Protein AF-D7GNV3-F1 (afdb_monomer)

Structure (mmCIF, N/CA/C/O backbone):
data_AF-D7GNV3-F1
#
_entry.id   AF-D7GNV3-F1
#
loop_
_atom_site.group_PDB
_atom_site.id
_atom_site.type_symbol
_atom_site.label_atom_id
_atom_site.label_alt_id
_atom_site.label_comp_id
_atom_site.label_asym_id
_atom_site.label_entity_id
_atom_site.label_seq_id
_atom_site.pdbx_PDB_ins_code
_atom_site.Cartn_x
_atom_site.Cartn_y
_atom_site.Cartn_z
_atom_site.occupancy
_atom_site.B_iso_or_equiv
_atom_site.auth_seq_id
_atom_site.auth_comp_id
_atom_site.auth_asym_id
_atom_site.auth_atom_id
_atom_site.pdbx_PDB_model_num
ATOM 1 N N . MET A 1 1 ? -10.765 9.469 9.920 1.00 86.25 1 MET A N 1
ATOM 2 C CA . MET A 1 1 ? -10.300 8.436 8.970 1.00 86.25 1 MET A CA 1
ATOM 3 C C . MET A 1 1 ? -10.179 7.094 9.668 1.00 86.25 1 MET A C 1
ATOM 5 O O . MET A 1 1 ? -9.822 7.059 10.840 1.00 86.25 1 MET A O 1
ATOM 9 N N . ARG A 1 2 ? -10.505 6.000 8.976 1.00 92.81 2 ARG A N 1
ATOM 10 C CA . ARG A 1 2 ? -10.421 4.626 9.499 1.00 92.81 2 ARG A CA 1
ATOM 11 C C . ARG A 1 2 ? -9.041 4.034 9.201 1.00 92.81 2 ARG A C 1
ATOM 13 O O . ARG A 1 2 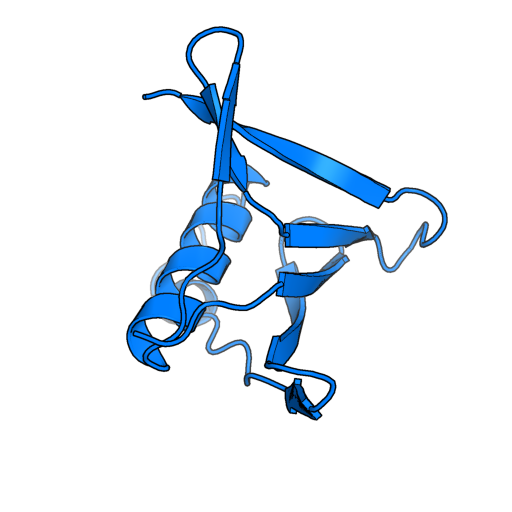? -8.593 4.111 8.060 1.00 92.81 2 ARG A O 1
ATOM 20 N N . LYS A 1 3 ? -8.391 3.439 10.209 1.00 94.19 3 LYS A N 1
ATOM 21 C CA . LYS A 1 3 ? -7.111 2.736 10.029 1.00 94.19 3 LYS A CA 1
ATOM 22 C C . LYS A 1 3 ? -7.346 1.438 9.260 1.00 94.19 3 LYS A C 1
ATOM 24 O O . LYS A 1 3 ? -8.247 0.675 9.628 1.00 94.19 3 LYS A O 1
ATOM 29 N N . VAL A 1 4 ? -6.545 1.199 8.231 1.00 94.00 4 VAL A N 1
ATOM 30 C CA . VAL A 1 4 ? -6.600 0.001 7.383 1.00 94.00 4 VAL A CA 1
ATOM 31 C C . VAL A 1 4 ? -5.195 -0.492 7.053 1.00 94.00 4 VAL A C 1
ATOM 33 O O . VAL A 1 4 ? -4.237 0.280 7.123 1.00 94.00 4 VAL A O 1
ATOM 36 N N . SER A 1 5 ? -5.090 -1.759 6.669 1.00 92.06 5 SER A N 1
ATOM 37 C CA . SER A 1 5 ? -4.001 -2.222 5.807 1.00 92.06 5 SER A CA 1
ATOM 38 C C . SER A 1 5 ? -4.491 -2.228 4.360 1.00 92.06 5 SER A C 1
ATOM 40 O O . SER A 1 5 ? -5.697 -2.334 4.109 1.00 92.06 5 SER A O 1
ATOM 42 N N . ALA A 1 6 ? -3.581 -2.059 3.406 1.00 92.19 6 ALA A N 1
ATOM 43 C CA . ALA A 1 6 ? -3.931 -2.022 1.991 1.00 92.19 6 ALA A CA 1
ATOM 44 C C . ALA A 1 6 ? -3.098 -3.013 1.178 1.00 92.19 6 ALA A C 1
ATOM 46 O O . ALA A 1 6 ? -1.915 -3.219 1.441 1.00 92.19 6 ALA A O 1
ATOM 47 N N . THR A 1 7 ? -3.718 -3.583 0.154 1.00 92.12 7 THR A N 1
ATOM 48 C CA . THR A 1 7 ? -3.060 -4.419 -0.846 1.00 92.12 7 THR A CA 1
ATOM 49 C C . THR A 1 7 ? -3.281 -3.794 -2.212 1.00 92.12 7 THR A C 1
ATOM 51 O O . THR A 1 7 ? -4.412 -3.491 -2.597 1.00 92.12 7 THR A O 1
ATOM 54 N N . VAL A 1 8 ? -2.188 -3.599 -2.935 1.00 90.06 8 VAL A N 1
ATOM 55 C CA . VAL A 1 8 ? -2.146 -3.012 -4.266 1.00 90.06 8 VAL A CA 1
ATOM 56 C C . VAL A 1 8 ? -1.654 -4.070 -5.237 1.00 90.06 8 VAL A C 1
ATOM 58 O O . VAL A 1 8 ? -0.574 -4.625 -5.049 1.00 90.06 8 VAL A O 1
ATOM 61 N N . ILE A 1 9 ? -2.422 -4.315 -6.293 1.00 89.00 9 ILE A N 1
ATOM 62 C CA . ILE A 1 9 ? -1.958 -5.069 -7.457 1.00 89.00 9 ILE A CA 1
ATOM 63 C C . ILE A 1 9 ? -1.593 -4.051 -8.525 1.00 89.00 9 ILE A C 1
ATOM 65 O O . ILE A 1 9 ? -2.424 -3.217 -8.903 1.00 89.00 9 ILE A O 1
ATOM 69 N N . TYR A 1 10 ? -0.356 -4.116 -8.999 1.00 85.81 10 TYR A N 1
ATOM 70 C CA . TYR A 1 10 ? 0.162 -3.184 -9.989 1.00 85.81 10 TYR A CA 1
ATOM 71 C C . TYR A 1 10 ? 0.925 -3.912 -11.095 1.00 85.81 10 TYR A C 1
ATOM 73 O O . TYR A 1 10 ? 1.431 -5.011 -10.895 1.00 85.81 10 TYR A O 1
ATOM 81 N N . LYS A 1 11 ? 1.022 -3.284 -12.264 1.00 83.88 11 LYS A N 1
ATOM 82 C CA . LYS A 1 11 ? 1.925 -3.697 -13.344 1.00 83.88 11 LYS A CA 1
ATOM 83 C C . LYS A 1 11 ? 2.615 -2.457 -13.881 1.00 83.88 11 LYS A C 1
ATOM 85 O O . LYS A 1 11 ? 1.959 -1.427 -14.051 1.00 83.88 11 LYS A O 1
ATOM 90 N N . ASP A 1 12 ? 3.917 -2.560 -14.126 1.00 80.50 12 ASP A N 1
ATOM 91 C CA . ASP A 1 12 ? 4.784 -1.431 -14.451 1.00 80.50 12 ASP A CA 1
ATOM 92 C C . ASP A 1 12 ? 4.675 -0.345 -13.372 1.00 80.50 12 ASP A C 1
ATOM 94 O O . ASP A 1 12 ? 5.209 -0.496 -12.280 1.00 80.50 12 ASP A O 1
ATOM 98 N N . ASN A 1 13 ? 3.917 0.718 -13.633 1.00 76.94 13 ASN A N 1
ATOM 99 C CA . ASN A 1 13 ? 3.614 1.770 -12.664 1.00 76.94 13 ASN A CA 1
ATOM 100 C C . ASN A 1 13 ? 2.119 2.131 -12.673 1.00 76.94 13 ASN A C 1
ATOM 102 O O . ASN A 1 13 ? 1.738 3.275 -12.428 1.00 76.94 13 ASN A O 1
ATOM 106 N N . THR A 1 14 ? 1.268 1.163 -13.011 1.00 77.94 14 THR A N 1
ATOM 107 C CA . THR A 1 14 ? -0.184 1.317 -13.125 1.00 77.94 14 THR A CA 1
ATOM 108 C C . THR A 1 14 ? -0.888 0.492 -12.059 1.00 77.94 14 THR A C 1
ATOM 110 O O . THR A 1 14 ? -0.580 -0.685 -11.871 1.00 77.94 14 THR A O 1
ATOM 113 N N . LEU A 1 15 ? -1.854 1.113 -11.380 1.00 83.38 15 LEU A N 1
ATOM 114 C CA . LEU A 1 15 ? -2.697 0.478 -10.370 1.00 83.38 15 LEU A CA 1
ATOM 115 C C . LEU A 1 15 ? -3.809 -0.321 -11.056 1.00 83.38 15 LEU A C 1
ATOM 117 O O . LEU A 1 15 ? -4.641 0.258 -11.747 1.00 83.38 15 LEU A O 1
ATOM 121 N N . TYR A 1 16 ? -3.839 -1.634 -10.844 1.00 83.12 16 TYR A N 1
ATOM 122 C CA . TYR A 1 16 ? -4.898 -2.510 -11.362 1.00 83.12 16 TYR A CA 1
ATOM 123 C C . TYR A 1 16 ? -5.975 -2.768 -10.315 1.00 83.12 16 TYR A C 1
ATOM 125 O O . TYR A 1 16 ? -7.160 -2.805 -10.631 1.00 83.12 16 TYR A O 1
ATOM 133 N N . ASN A 1 17 ? -5.567 -2.943 -9.059 1.00 88.00 17 ASN A N 1
ATOM 134 C CA . ASN A 1 17 ? -6.487 -3.120 -7.945 1.00 88.00 17 ASN A CA 1
ATOM 135 C C . ASN A 1 17 ? -5.908 -2.484 -6.680 1.00 88.00 17 ASN A C 1
ATOM 137 O O . ASN A 1 17 ? -4.710 -2.590 -6.416 1.00 88.00 17 ASN A O 1
ATOM 141 N N . LEU A 1 18 ? -6.773 -1.867 -5.881 1.00 91.06 18 LEU A N 1
ATOM 142 C CA . LEU A 1 18 ? -6.484 -1.435 -4.523 1.00 91.06 18 LEU A CA 1
ATOM 143 C C . LEU A 1 18 ? -7.590 -1.980 -3.626 1.00 91.06 18 LEU A C 1
ATOM 145 O O . LEU A 1 18 ? -8.750 -1.614 -3.761 1.00 91.06 18 LEU A O 1
ATOM 149 N N . THR A 1 19 ? -7.235 -2.852 -2.693 1.00 93.62 19 THR A N 1
ATOM 150 C CA . THR A 1 19 ? -8.167 -3.384 -1.695 1.00 93.62 19 THR A CA 1
ATOM 151 C C . THR A 1 19 ? -7.697 -2.974 -0.312 1.00 93.62 19 THR A C 1
ATOM 153 O O . THR A 1 19 ? -6.514 -3.088 0.002 1.00 93.62 19 THR A O 1
ATOM 156 N N . VAL A 1 20 ? -8.617 -2.502 0.526 1.00 94.44 20 VAL A N 1
ATOM 157 C CA . VAL A 1 20 ? -8.327 -2.197 1.930 1.00 94.44 20 VAL A CA 1
ATOM 158 C C . VAL A 1 20 ? -8.953 -3.238 2.839 1.00 94.44 20 VAL A C 1
ATOM 160 O O . VAL A 1 20 ? -10.074 -3.685 2.604 1.00 94.44 20 VAL A O 1
ATOM 163 N N . ASN A 1 21 ? -8.241 -3.603 3.900 1.00 94.06 21 ASN A N 1
ATOM 164 C CA . ASN A 1 21 ? -8.769 -4.420 4.980 1.00 94.06 21 ASN A CA 1
ATOM 165 C C . ASN A 1 21 ? -9.067 -3.527 6.188 1.00 94.06 21 ASN A C 1
ATOM 167 O O . ASN A 1 21 ? -8.167 -2.924 6.782 1.00 94.06 21 ASN A O 1
ATOM 171 N N . HIS A 1 22 ? -10.341 -3.464 6.571 1.00 93.00 22 HIS A N 1
ATOM 172 C CA . HIS A 1 22 ? -10.773 -2.834 7.808 1.00 93.00 22 HIS A CA 1
ATOM 173 C C . HIS A 1 22 ? -11.412 -3.872 8.730 1.00 93.00 22 HIS A C 1
ATOM 175 O O . HIS A 1 22 ? -12.555 -4.273 8.523 1.00 93.00 22 HIS A O 1
ATOM 181 N N . LYS A 1 23 ? -10.684 -4.281 9.778 1.00 92.12 23 LYS A N 1
ATOM 182 C CA . LYS A 1 23 ? -11.170 -5.228 10.801 1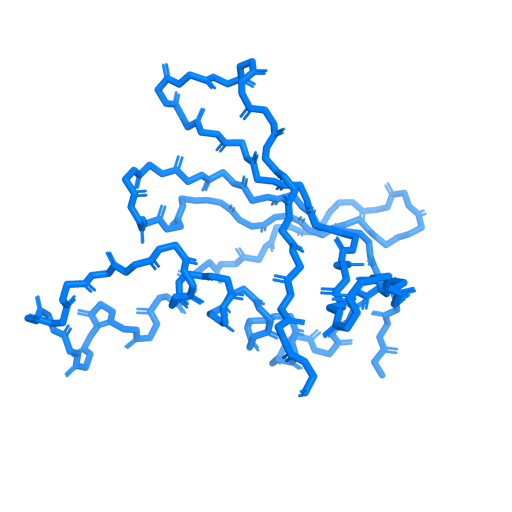.00 92.12 23 LYS A CA 1
ATOM 183 C C . LYS A 1 23 ? -11.702 -6.548 10.209 1.00 92.12 23 LYS A C 1
ATOM 185 O O . LYS A 1 23 ? -12.709 -7.069 10.676 1.00 92.12 23 LYS A O 1
ATOM 190 N N . GLY A 1 24 ? -11.042 -7.073 9.175 1.00 91.19 24 GLY A N 1
ATOM 191 C CA . GLY A 1 24 ? -11.423 -8.318 8.500 1.00 91.19 24 GLY A CA 1
ATOM 192 C C . GLY A 1 24 ? -12.363 -8.135 7.306 1.00 91.19 24 GLY A C 1
ATOM 193 O O . GLY A 1 24 ? -12.584 -9.088 6.567 1.00 91.19 24 GLY A O 1
ATOM 194 N N . VAL A 1 25 ? -12.878 -6.924 7.072 1.00 93.81 25 VAL A N 1
ATOM 195 C CA . VAL A 1 25 ? -13.705 -6.615 5.898 1.00 93.81 25 VAL A CA 1
ATOM 196 C C . VAL A 1 25 ? -12.818 -6.109 4.766 1.00 93.81 25 VAL A C 1
ATOM 198 O O . VAL A 1 25 ? -12.124 -5.102 4.928 1.00 93.81 25 VAL A O 1
ATOM 201 N N . LEU A 1 26 ? -12.863 -6.793 3.620 1.00 94.25 26 LEU A N 1
ATOM 202 C CA . LEU A 1 26 ? -12.183 -6.383 2.393 1.00 94.25 26 LEU A CA 1
ATOM 203 C C . LEU A 1 26 ? -13.075 -5.428 1.596 1.00 94.25 26 LEU A C 1
ATOM 205 O O .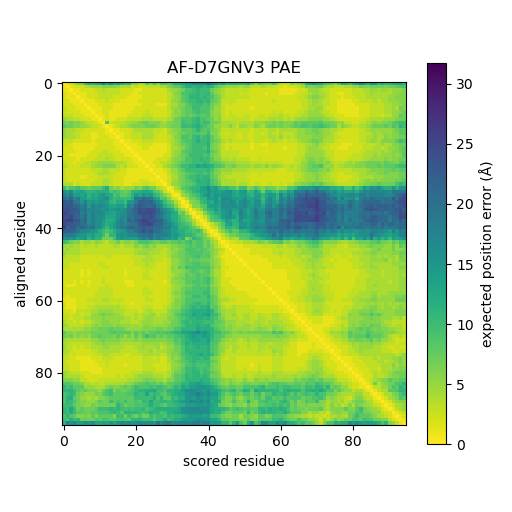 LEU A 1 26 ? -14.209 -5.764 1.262 1.00 94.25 26 LEU A O 1
ATOM 209 N N . ILE A 1 27 ? -12.557 -4.240 1.295 1.00 94.19 27 ILE A N 1
ATOM 210 C CA . ILE A 1 27 ? -13.264 -3.204 0.540 1.00 94.19 27 ILE A CA 1
ATOM 211 C C . ILE A 1 27 ? -12.423 -2.887 -0.704 1.00 94.19 27 ILE A C 1
ATOM 213 O O . ILE A 1 27 ? -11.327 -2.334 -0.560 1.00 94.19 27 ILE A O 1
ATOM 217 N N . PRO A 1 28 ? -12.886 -3.238 -1.916 1.00 91.81 28 PRO A N 1
ATOM 218 C CA . PRO A 1 28 ? -12.220 -2.822 -3.140 1.00 91.81 28 PRO A CA 1
ATOM 219 C C . PRO A 1 28 ? -12.429 -1.319 -3.335 1.00 91.81 28 PRO A C 1
ATOM 221 O O . PRO A 1 28 ? -13.545 -0.810 -3.223 1.00 91.81 28 PRO A O 1
ATOM 224 N N . LEU A 1 29 ? -11.351 -0.603 -3.625 1.00 87.62 29 LEU A N 1
ATOM 225 C CA . LEU A 1 29 ? -11.390 0.796 -4.015 1.00 87.62 29 LEU A CA 1
ATOM 226 C C . LEU A 1 29 ? -11.160 0.859 -5.519 1.00 87.62 29 LEU A C 1
ATOM 228 O O . LEU A 1 29 ? -10.177 0.321 -6.029 1.00 87.62 29 LEU A O 1
ATOM 232 N N . VAL A 1 30 ? -12.065 1.530 -6.234 1.00 70.06 30 VAL A N 1
ATOM 233 C CA . VAL A 1 30 ? -11.832 1.844 -7.644 1.00 70.06 30 VAL A CA 1
ATOM 234 C C . VAL A 1 30 ? -10.584 2.713 -7.692 1.00 70.06 30 VAL A C 1
ATOM 236 O O . VAL A 1 30 ? -10.559 3.799 -7.107 1.00 70.06 30 VAL A O 1
ATOM 239 N N . ALA A 1 31 ? -9.541 2.224 -8.359 1.00 61.75 31 ALA A N 1
ATOM 240 C CA . ALA A 1 31 ? -8.371 3.026 -8.661 1.00 61.75 31 ALA A CA 1
ATOM 241 C C . ALA A 1 31 ? -8.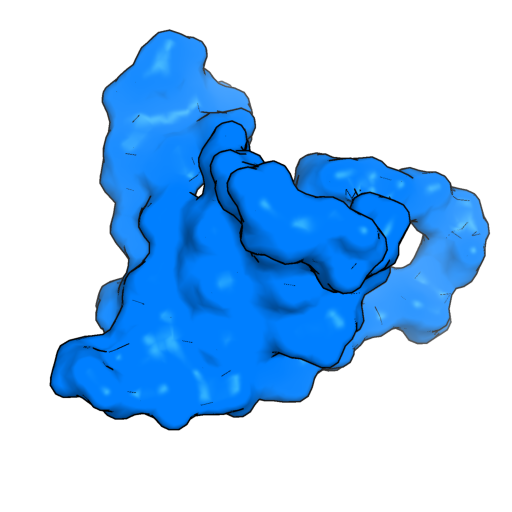796 4.091 -9.679 1.00 61.75 31 ALA A C 1
ATOM 243 O O . ALA A 1 31 ? -8.661 3.912 -10.886 1.00 61.75 31 ALA A O 1
ATOM 244 N N . TYR A 1 32 ? -9.387 5.186 -9.194 1.00 53.62 32 TYR A N 1
ATOM 245 C CA . TYR A 1 32 ? -9.567 6.394 -9.984 1.00 53.62 32 TYR A CA 1
ATOM 246 C C . TYR A 1 32 ? -8.172 6.955 -10.195 1.00 53.62 32 TYR A C 1
ATOM 248 O O . TYR A 1 32 ? -7.617 7.672 -9.363 1.00 53.62 32 TYR A O 1
ATOM 256 N N . ASP A 1 33 ? -7.545 6.512 -11.271 1.00 53.69 33 ASP A N 1
ATOM 257 C CA . ASP A 1 33 ? -6.210 6.933 -11.611 1.00 53.69 33 ASP A CA 1
ATOM 258 C C . AS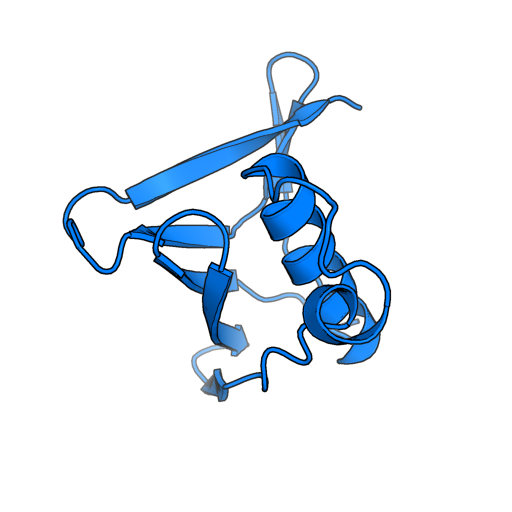P A 1 33 ? -6.294 8.339 -12.206 1.00 53.69 33 ASP A C 1
ATOM 260 O O . ASP A 1 33 ? -6.314 8.522 -13.423 1.00 53.69 33 ASP A O 1
ATOM 264 N N . GLU A 1 34 ? -6.410 9.350 -11.338 1.00 46.38 34 GLU A N 1
ATOM 265 C CA . GLU A 1 34 ? -6.514 10.763 -11.730 1.00 46.38 34 GLU A CA 1
ATOM 266 C C . GLU A 1 34 ? -5.365 11.193 -12.660 1.00 46.38 34 GLU A C 1
ATOM 268 O O . GLU A 1 34 ? -5.518 12.122 -13.456 1.00 46.38 34 GLU A O 1
ATOM 273 N N . THR A 1 35 ? -4.229 10.486 -12.621 1.00 47.09 35 THR A N 1
ATOM 274 C CA . THR A 1 35 ? -3.081 10.749 -13.497 1.00 47.09 35 THR A CA 1
ATOM 275 C C . THR A 1 35 ? -3.304 10.300 -14.942 1.00 47.09 35 THR A C 1
ATOM 277 O O . THR A 1 35 ? -2.759 10.925 -15.849 1.00 47.09 35 THR A O 1
ATOM 280 N N . SER A 1 36 ? -4.140 9.277 -15.182 1.00 44.97 36 SER A N 1
ATOM 281 C CA . SER A 1 36 ? -4.454 8.789 -16.538 1.00 44.97 36 SER A CA 1
ATOM 282 C C . SER A 1 36 ? -5.207 9.822 -17.382 1.00 44.97 36 SER A C 1
ATOM 284 O O . SER A 1 36 ? -5.072 9.833 -18.602 1.00 44.97 36 SER A O 1
ATOM 286 N N . VAL A 1 37 ? -5.957 10.722 -16.736 1.00 45.25 37 VAL A N 1
ATOM 287 C CA . VAL A 1 37 ? -6.800 11.714 -17.418 1.00 45.25 37 VAL A CA 1
ATOM 288 C C . VAL A 1 37 ? -6.095 13.066 -17.566 1.00 45.25 37 VAL A C 1
ATOM 290 O O . VAL A 1 37 ? -6.327 13.766 -18.548 1.00 45.25 37 VAL A O 1
ATOM 293 N N . LYS A 1 38 ? -5.230 13.456 -16.617 1.00 46.78 38 LYS A N 1
ATOM 294 C CA . LYS A 1 38 ? -4.626 14.804 -16.597 1.00 46.78 38 LYS A CA 1
ATOM 295 C C . LYS A 1 38 ? -3.197 14.884 -17.134 1.00 46.78 38 LYS A C 1
ATOM 297 O O . LYS A 1 38 ? -2.844 15.914 -17.702 1.00 46.78 38 LYS A O 1
ATOM 302 N N . HIS A 1 39 ? -2.385 13.834 -16.993 1.00 48.94 39 HIS A N 1
ATOM 303 C CA . HIS A 1 39 ? -0.963 13.876 -17.360 1.00 48.94 39 HIS A CA 1
ATOM 304 C C . HIS A 1 39 ? -0.514 12.590 -18.077 1.00 48.94 39 HIS A C 1
ATOM 306 O O . HIS A 1 39 ? 0.330 11.857 -17.561 1.00 48.94 39 HIS A O 1
ATOM 312 N N . PRO A 1 40 ? -1.030 12.314 -19.293 1.00 49.44 40 PRO A N 1
ATOM 313 C CA . PRO A 1 40 ? -0.723 11.088 -20.044 1.00 49.44 40 PRO A CA 1
ATOM 314 C C . PRO A 1 40 ? 0.760 10.939 -20.439 1.00 49.44 40 PRO A C 1
ATOM 316 O O . PRO A 1 40 ? 1.172 9.861 -20.855 1.00 49.44 40 PRO A O 1
ATOM 319 N N . TYR A 1 41 ? 1.563 12.000 -20.299 1.00 48.47 41 TYR A N 1
ATOM 320 C CA . TYR A 1 41 ? 2.981 12.036 -20.675 1.00 48.47 41 TYR A CA 1
ATOM 321 C C . TYR A 1 41 ? 3.950 12.002 -19.486 1.00 48.47 41 TYR A C 1
ATOM 323 O O . TYR A 1 41 ? 5.159 11.892 -19.694 1.00 48.47 41 TYR A O 1
ATOM 331 N N . GLU A 1 42 ? 3.467 12.090 -18.241 1.00 54.88 42 GLU A N 1
ATOM 332 C CA . GLU A 1 42 ? 4.352 11.924 -17.089 1.00 54.88 42 GLU A CA 1
ATOM 333 C C . GLU A 1 42 ? 4.721 10.448 -16.949 1.00 54.88 42 GLU A C 1
ATOM 335 O O . GLU A 1 42 ? 3.872 9.582 -16.725 1.00 54.88 42 GLU A O 1
ATOM 340 N N . LYS A 1 43 ? 6.019 10.155 -17.086 1.00 56.34 43 LYS A N 1
ATOM 341 C CA . LYS A 1 43 ? 6.562 8.819 -16.849 1.00 56.34 43 LYS A CA 1
ATOM 342 C C . LYS A 1 43 ? 6.212 8.419 -15.418 1.00 56.34 43 LYS A C 1
ATOM 344 O O . LYS A 1 43 ? 6.772 8.949 -14.459 1.00 56.34 43 LYS A O 1
ATOM 349 N N . ARG A 1 44 ? 5.265 7.494 -15.276 1.00 65.75 44 ARG A N 1
ATOM 350 C CA . ARG A 1 44 ? 4.856 6.989 -13.969 1.00 65.75 44 ARG A CA 1
ATOM 351 C C . ARG A 1 44 ? 6.062 6.349 -13.304 1.00 65.75 44 ARG A C 1
ATOM 353 O O . ARG A 1 44 ? 6.722 5.501 -13.897 1.00 65.75 44 ARG A O 1
ATOM 360 N N . THR A 1 45 ? 6.357 6.786 -12.091 1.00 74.00 45 THR A N 1
ATOM 361 C CA . THR A 1 45 ? 7.339 6.137 -11.228 1.00 74.00 45 THR A CA 1
ATOM 362 C C . THR A 1 45 ? 6.603 5.409 -10.119 1.00 74.00 45 THR A C 1
ATOM 364 O O . THR A 1 45 ? 5.471 5.766 -9.771 1.00 74.00 45 THR A O 1
ATOM 367 N N . PHE A 1 46 ? 7.274 4.438 -9.509 1.00 74.69 46 PHE A N 1
ATOM 368 C CA . PHE A 1 46 ? 6.749 3.751 -8.340 1.00 74.69 46 PHE A CA 1
ATOM 369 C C . PHE A 1 46 ? 6.360 4.744 -7.224 1.00 74.69 46 PHE A C 1
ATOM 371 O O . PHE A 1 46 ? 5.315 4.611 -6.590 1.00 74.69 46 PHE A O 1
ATOM 378 N N . GLN A 1 47 ? 7.148 5.809 -7.030 1.00 77.50 47 GLN A N 1
ATOM 379 C CA . GLN A 1 47 ? 6.859 6.863 -6.054 1.00 77.50 47 GLN A CA 1
ATOM 380 C C . GLN A 1 47 ? 5.549 7.606 -6.361 1.00 77.50 47 GLN A C 1
ATOM 382 O O . GLN A 1 47 ? 4.772 7.894 -5.449 1.00 77.50 47 GLN A O 1
ATOM 387 N N . THR A 1 48 ? 5.282 7.915 -7.633 1.00 78.44 48 THR A N 1
ATOM 388 C CA . THR A 1 48 ? 4.021 8.545 -8.054 1.00 78.44 48 THR A CA 1
ATOM 389 C C . THR A 1 48 ? 2.838 7.615 -7.794 1.00 78.44 48 THR A C 1
ATOM 391 O O . THR A 1 48 ? 1.846 8.042 -7.208 1.00 78.44 48 THR A O 1
ATOM 394 N N . MET A 1 49 ? 2.967 6.331 -8.143 1.00 81.31 49 MET A N 1
ATOM 395 C CA . MET A 1 49 ? 1.951 5.312 -7.864 1.00 81.31 49 MET A CA 1
ATOM 396 C C . MET A 1 49 ? 1.647 5.214 -6.362 1.00 81.31 49 MET A C 1
ATOM 398 O O . MET A 1 49 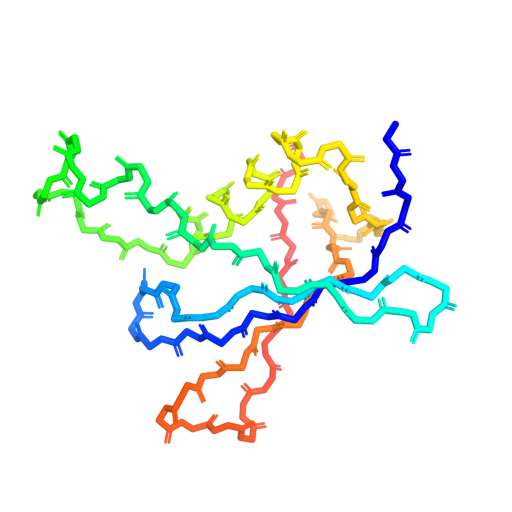? 0.485 5.201 -5.956 1.00 81.31 49 MET A O 1
ATOM 402 N N . TYR A 1 50 ? 2.687 5.215 -5.530 1.00 83.12 50 TYR A N 1
ATOM 403 C CA . TYR A 1 50 ? 2.560 5.189 -4.078 1.00 83.12 50 TYR A CA 1
ATOM 404 C C . TYR A 1 50 ? 1.773 6.391 -3.537 1.00 83.12 50 TYR A C 1
ATOM 406 O O . TYR A 1 50 ? 0.848 6.232 -2.739 1.00 83.12 50 TYR A O 1
ATOM 414 N N . LYS A 1 51 ? 2.092 7.603 -4.012 1.00 83.50 51 LYS A N 1
ATOM 415 C CA . LYS A 1 51 ? 1.352 8.825 -3.661 1.00 83.50 51 LYS A CA 1
ATOM 416 C C . LYS A 1 51 ? -0.115 8.740 -4.089 1.00 83.50 51 LYS A C 1
ATOM 418 O O . LYS A 1 51 ? -0.989 9.119 -3.309 1.00 83.50 51 LYS A O 1
ATOM 423 N N . SER A 1 52 ? -0.397 8.200 -5.277 1.00 83.75 52 SER A N 1
ATOM 424 C CA . SER A 1 52 ? -1.771 7.984 -5.749 1.00 83.75 52 SER A CA 1
ATOM 425 C C . SER A 1 52 ? -2.553 7.060 -4.817 1.00 83.75 52 SER A C 1
ATOM 427 O O . SER A 1 52 ? -3.679 7.387 -4.453 1.00 83.75 52 SER A O 1
ATOM 429 N N . VAL A 1 53 ? -1.951 5.960 -4.347 1.00 87.75 53 VAL A N 1
ATOM 430 C CA . VAL A 1 53 ? -2.588 5.059 -3.369 1.00 87.75 53 VAL A CA 1
ATOM 431 C C . VAL A 1 53 ? -2.952 5.809 -2.089 1.00 87.75 53 VAL A C 1
ATOM 433 O O . VAL A 1 53 ? -4.099 5.743 -1.650 1.00 87.75 53 VAL A O 1
ATOM 436 N N . LEU A 1 54 ? -2.022 6.579 -1.513 1.00 88.75 54 LEU A N 1
ATOM 437 C CA . LEU A 1 54 ? -2.292 7.363 -0.302 1.00 88.75 54 LEU A CA 1
ATOM 438 C C . LEU A 1 54 ? -3.429 8.380 -0.498 1.00 88.75 54 LEU A C 1
ATOM 440 O O . LEU A 1 54 ? -4.265 8.547 0.394 1.00 88.75 54 LEU A O 1
ATOM 444 N N . ASN A 1 55 ? -3.497 9.025 -1.665 1.00 87.94 55 ASN A N 1
ATOM 445 C CA . ASN A 1 55 ? -4.578 9.953 -2.002 1.00 87.94 55 ASN A CA 1
ATOM 446 C C . ASN A 1 55 ? -5.929 9.240 -2.147 1.00 87.94 55 ASN A C 1
ATOM 448 O O . ASN A 1 55 ? -6.919 9.713 -1.589 1.00 87.94 55 ASN A O 1
ATOM 452 N N . ILE A 1 56 ? -5.977 8.086 -2.822 1.00 89.19 56 ILE A N 1
ATOM 453 C CA . ILE A 1 56 ? -7.204 7.285 -2.951 1.00 89.19 56 ILE A CA 1
ATOM 454 C C . ILE A 1 56 ? -7.717 6.876 -1.565 1.00 89.19 56 ILE A C 1
ATOM 456 O O . ILE A 1 56 ? -8.910 7.015 -1.287 1.00 89.19 56 ILE A O 1
ATOM 460 N N . LEU A 1 57 ? -6.829 6.436 -0.666 1.00 91.12 57 LEU A N 1
ATOM 461 C CA . LEU A 1 57 ? -7.193 6.108 0.716 1.00 91.12 57 LEU A CA 1
ATOM 462 C C . LEU A 1 57 ? -7.798 7.318 1.436 1.00 91.12 57 LEU A C 1
ATOM 464 O O . LEU A 1 57 ? -8.894 7.216 1.991 1.00 91.12 57 LEU A O 1
ATOM 468 N N . LYS A 1 58 ? -7.127 8.474 1.374 1.00 90.75 58 LYS A N 1
ATOM 469 C CA . LYS A 1 58 ? -7.586 9.717 2.007 1.00 90.75 58 LYS A CA 1
ATOM 470 C C . LYS A 1 58 ? -8.961 10.148 1.490 1.00 90.75 58 LYS A C 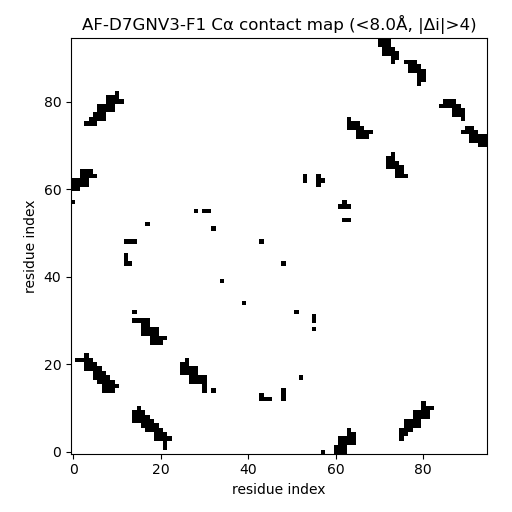1
ATOM 472 O O . LYS A 1 58 ? -9.836 10.457 2.299 1.00 90.75 58 LYS A O 1
ATOM 477 N N . ASN A 1 59 ? -9.170 10.111 0.173 1.00 90.00 59 ASN A N 1
ATOM 478 C CA . ASN A 1 59 ? -10.438 10.474 -0.469 1.00 90.00 59 ASN A CA 1
ATOM 479 C C . ASN A 1 59 ? -11.589 9.542 -0.057 1.00 90.00 59 ASN A C 1
ATOM 481 O O . ASN A 1 59 ? -12.737 9.969 0.000 1.00 90.00 59 ASN A O 1
ATOM 485 N N . ASN A 1 60 ? -11.279 8.296 0.310 1.00 90.19 60 ASN A N 1
ATOM 486 C CA . ASN A 1 60 ? -12.239 7.320 0.830 1.00 90.19 60 ASN A CA 1
ATOM 487 C C . ASN A 1 60 ? -12.304 7.284 2.375 1.00 90.19 60 ASN A C 1
ATOM 489 O O . ASN A 1 60 ? -12.849 6.346 2.955 1.00 90.19 60 ASN A O 1
ATOM 493 N N . ASN A 1 61 ? -11.772 8.302 3.070 1.00 93.50 61 ASN A N 1
ATOM 494 C CA . ASN A 1 61 ? -11.740 8.406 4.538 1.00 93.50 61 ASN A CA 1
ATOM 495 C C . ASN A 1 61 ? -10.991 7.245 5.237 1.00 93.50 61 ASN A C 1
ATOM 497 O O . ASN A 1 61 ? -11.278 6.897 6.391 1.00 93.50 61 ASN A O 1
ATOM 501 N N . PHE A 1 62 ? -9.996 6.673 4.560 1.00 94.38 62 PHE A N 1
ATOM 502 C CA . PHE A 1 62 ? -9.076 5.658 5.073 1.00 94.38 62 PHE A CA 1
ATOM 503 C C . PHE A 1 62 ? -7.672 6.226 5.298 1.00 94.38 62 PHE A C 1
ATOM 505 O O . PHE A 1 62 ? -7.280 7.228 4.704 1.00 94.38 62 PHE A O 1
ATOM 512 N N . TYR A 1 63 ? -6.898 5.569 6.160 1.00 93.06 63 TYR A N 1
ATOM 513 C CA . TYR A 1 63 ? -5.460 5.799 6.274 1.00 93.06 63 TYR A CA 1
ATOM 514 C C . TYR A 1 63 ? -4.728 4.510 6.648 1.00 93.06 63 TYR A C 1
ATOM 516 O O . TYR A 1 63 ? -5.248 3.690 7.408 1.00 93.06 63 TYR A O 1
ATOM 524 N N . CYS A 1 64 ? -3.504 4.356 6.149 1.00 90.94 64 CYS A N 1
ATOM 525 C CA . CYS A 1 64 ? -2.615 3.276 6.562 1.00 90.94 64 CYS A CA 1
ATOM 526 C C . CYS A 1 64 ? -1.760 3.714 7.750 1.00 90.94 64 CYS A C 1
ATOM 528 O O . CYS A 1 64 ? -1.299 4.856 7.815 1.00 90.94 64 CYS A O 1
ATOM 530 N N . GLY A 1 65 ? -1.545 2.795 8.693 1.00 89.06 65 GLY A N 1
ATOM 531 C CA . GLY A 1 65 ? -0.503 2.984 9.699 1.00 89.06 65 GLY A CA 1
ATOM 532 C C . GLY A 1 65 ? 0.872 3.018 9.036 1.00 89.06 65 GLY A C 1
ATOM 533 O O . GLY A 1 65 ? 1.051 2.448 7.962 1.00 89.06 65 GLY A O 1
ATOM 534 N N . TYR A 1 66 ? 1.833 3.666 9.683 1.00 89.75 66 TYR A N 1
ATOM 535 C CA . TYR A 1 66 ? 3.230 3.623 9.277 1.00 89.75 66 TYR A CA 1
ATOM 536 C C . TYR A 1 66 ? 4.135 3.484 10.499 1.00 89.75 66 TYR A C 1
ATOM 538 O O . TYR A 1 66 ? 3.720 3.789 11.619 1.00 89.75 66 TYR A O 1
ATOM 546 N N . TYR A 1 67 ? 5.367 3.041 10.275 1.00 89.50 67 TYR A N 1
ATOM 547 C CA . TYR A 1 67 ? 6.459 3.168 11.236 1.00 89.50 67 TYR A CA 1
ATOM 548 C C . TYR A 1 67 ? 7.590 3.997 10.623 1.00 89.50 67 TYR A C 1
ATOM 550 O O . TYR A 1 67 ? 7.758 4.022 9.404 1.00 89.50 67 TYR A O 1
ATOM 558 N N . GLU A 1 68 ? 8.343 4.710 11.457 1.00 91.25 68 GLU A N 1
ATOM 559 C CA . GLU A 1 68 ? 9.487 5.511 11.017 1.00 91.25 68 GLU A CA 1
ATOM 560 C C . GLU A 1 68 ? 10.787 4.751 11.283 1.00 91.25 68 GLU A C 1
ATOM 562 O O . GLU A 1 68 ? 11.041 4.300 12.398 1.00 91.25 68 GLU A O 1
ATOM 567 N N . GLN A 1 69 ? 11.603 4.577 10.245 1.00 88.44 69 GLN A N 1
ATOM 568 C CA . GLN A 1 69 ? 12.918 3.949 10.345 1.00 88.44 69 GLN A CA 1
ATOM 569 C C . GLN A 1 69 ? 13.820 4.483 9.232 1.00 88.44 69 GLN A C 1
ATOM 571 O O . GLN A 1 69 ? 13.373 4.630 8.094 1.00 88.44 69 GLN A O 1
ATOM 576 N N . PHE A 1 70 ? 15.086 4.761 9.554 1.00 89.56 70 PHE A N 1
ATOM 577 C CA . PHE A 1 70 ? 16.073 5.300 8.606 1.00 89.56 70 PHE A CA 1
ATOM 578 C C . PHE A 1 70 ? 15.622 6.606 7.920 1.00 89.56 70 PHE A C 1
ATOM 580 O O . PHE A 1 70 ? 15.828 6.782 6.724 1.00 89.56 70 PHE A O 1
ATOM 587 N N . GLY A 1 71 ? 14.954 7.503 8.659 1.00 85.81 71 GLY A N 1
ATOM 588 C CA . GLY A 1 71 ? 14.442 8.770 8.113 1.00 85.81 71 GLY A CA 1
ATOM 589 C C . GLY A 1 71 ? 13.287 8.607 7.117 1.00 85.81 71 GLY A C 1
ATOM 590 O O . GLY A 1 71 ? 12.998 9.523 6.351 1.00 85.81 71 GLY A O 1
ATOM 591 N N . ARG A 1 72 ? 12.640 7.434 7.093 1.00 85.94 72 ARG A N 1
ATOM 592 C CA . ARG A 1 72 ? 11.554 7.109 6.165 1.00 85.94 72 ARG A CA 1
ATOM 593 C C . ARG A 1 72 ? 10.329 6.567 6.889 1.00 85.94 72 ARG A C 1
ATOM 595 O O . ARG A 1 72 ? 10.458 5.827 7.862 1.00 85.94 72 ARG A O 1
ATOM 602 N N . ARG A 1 73 ? 9.141 6.891 6.375 1.00 88.38 73 ARG A N 1
ATOM 603 C CA . ARG A 1 73 ? 7.841 6.343 6.790 1.00 88.38 73 ARG A CA 1
ATOM 604 C C . ARG A 1 73 ? 7.472 5.131 5.958 1.00 88.38 73 ARG A C 1
ATOM 606 O O . ARG A 1 73 ? 7.216 5.262 4.764 1.00 88.38 73 ARG A O 1
ATOM 613 N N . TRP A 1 74 ? 7.391 3.980 6.604 1.00 86.94 74 TRP A N 1
ATOM 614 C CA . TRP A 1 74 ? 7.035 2.693 6.020 1.00 86.94 74 TRP A CA 1
ATOM 615 C C . TRP A 1 74 ? 5.567 2.399 6.298 1.00 86.94 74 TRP A C 1
ATOM 617 O O . TRP A 1 74 ? 5.205 2.110 7.439 1.00 86.94 74 TRP A O 1
ATOM 627 N N . TYR A 1 75 ? 4.711 2.513 5.284 1.00 87.69 75 TYR A N 1
ATOM 628 C CA . TYR A 1 75 ? 3.272 2.320 5.457 1.00 87.69 75 TYR A CA 1
ATOM 629 C C . TYR A 1 75 ? 2.883 0.842 5.354 1.00 87.69 75 TYR A C 1
ATOM 631 O O . TYR A 1 75 ? 3.514 0.067 4.637 1.00 87.69 75 TYR A O 1
ATOM 639 N N . ASP A 1 76 ? 1.804 0.472 6.044 1.00 88.25 76 ASP A N 1
ATOM 640 C CA . ASP A 1 76 ? 1.184 -0.858 6.014 1.00 88.25 76 ASP A CA 1
ATOM 641 C C . ASP A 1 76 ? 0.404 -1.085 4.703 1.00 88.25 76 ASP A C 1
ATOM 643 O O . ASP A 1 76 ? -0.831 -1.151 4.666 1.00 88.25 76 ASP A O 1
ATOM 647 N N . ILE A 1 77 ? 1.157 -1.101 3.600 1.00 90.25 77 ILE A N 1
ATOM 648 C CA . ILE A 1 77 ? 0.685 -1.291 2.231 1.00 90.25 77 ILE A CA 1
ATOM 649 C C . ILE A 1 77 ? 1.550 -2.368 1.582 1.00 90.25 77 ILE A C 1
ATOM 651 O O . ILE A 1 77 ? 2.776 -2.258 1.554 1.00 90.25 77 ILE A O 1
ATOM 655 N N . GLN A 1 78 ? 0.909 -3.397 1.042 1.00 89.81 78 GLN A N 1
ATOM 656 C CA . GLN A 1 78 ? 1.562 -4.447 0.270 1.00 89.81 78 GLN A CA 1
ATOM 657 C C . GLN A 1 78 ? 1.405 -4.166 -1.219 1.00 89.81 78 GLN A C 1
ATOM 659 O O . GLN A 1 78 ? 0.282 -4.005 -1.695 1.00 89.81 78 GLN A O 1
ATOM 664 N N . PHE A 1 79 ? 2.515 -4.148 -1.950 1.00 88.38 79 PHE A N 1
ATOM 665 C CA . PHE A 1 79 ? 2.514 -4.037 -3.404 1.00 88.38 79 PHE A CA 1
ATOM 666 C C . PHE A 1 79 ? 2.842 -5.394 -4.013 1.00 88.38 79 PHE A C 1
ATOM 668 O O . PHE A 1 79 ? 3.891 -5.964 -3.726 1.00 88.38 79 PHE A O 1
ATOM 675 N N . ILE A 1 80 ? 1.928 -5.901 -4.835 1.00 88.75 80 ILE A N 1
ATOM 676 C CA . ILE A 1 80 ? 2.044 -7.171 -5.546 1.00 88.75 80 ILE A CA 1
ATOM 677 C C . ILE A 1 80 ? 2.177 -6.852 -7.032 1.00 88.75 80 ILE A C 1
ATOM 679 O O . ILE A 1 80 ? 1.267 -6.271 -7.632 1.00 88.75 80 ILE A O 1
ATOM 683 N N . ASN A 1 81 ? 3.309 -7.232 -7.620 1.00 86.69 81 ASN A N 1
ATOM 684 C CA . ASN A 1 81 ? 3.519 -7.102 -9.055 1.00 86.69 81 ASN A CA 1
ATOM 685 C C . ASN A 1 81 ? 2.693 -8.169 -9.796 1.00 86.69 81 ASN A C 1
ATOM 687 O O . ASN A 1 81 ? 2.821 -9.358 -9.527 1.00 86.69 81 ASN A O 1
ATOM 691 N N . LEU A 1 82 ? 1.848 -7.754 -10.738 1.00 85.56 82 LEU A N 1
ATOM 692 C CA . LEU A 1 82 ? 0.959 -8.638 -11.493 1.00 85.56 82 LEU A CA 1
ATOM 693 C C . LEU A 1 82 ? 1.721 -9.664 -12.346 1.00 85.56 82 LEU A C 1
ATOM 695 O O . LEU A 1 82 ? 1.253 -10.788 -12.501 1.00 85.56 82 LEU A O 1
ATOM 699 N N . GLU A 1 83 ? 2.872 -9.287 -12.906 1.00 86.31 83 GLU A N 1
ATOM 700 C CA . GLU A 1 83 ? 3.699 -10.186 -13.725 1.00 86.31 83 GLU A CA 1
ATOM 701 C C . GLU A 1 83 ? 4.557 -11.118 -12.870 1.00 86.31 83 GLU A C 1
ATOM 703 O O . GLU A 1 83 ? 4.908 -12.214 -13.304 1.00 86.31 83 GLU A O 1
ATOM 708 N N . ASN A 1 84 ? 4.875 -10.698 -11.644 1.00 85.38 84 ASN A N 1
ATOM 709 C CA . ASN A 1 84 ? 5.668 -11.478 -10.708 1.00 85.38 84 ASN A CA 1
ATOM 710 C C . ASN A 1 84 ? 5.096 -11.395 -9.278 1.00 85.38 84 ASN A C 1
ATOM 712 O O . ASN A 1 84 ? 5.653 -10.694 -8.428 1.00 85.38 84 ASN A O 1
ATOM 716 N N . PRO A 1 85 ? 3.993 -12.108 -8.984 1.00 78.69 85 PRO A N 1
ATOM 717 C CA . PRO A 1 85 ? 3.223 -11.933 -7.749 1.00 78.69 85 PRO A CA 1
ATOM 718 C C . PRO A 1 85 ? 3.928 -12.441 -6.486 1.00 78.69 85 PRO A C 1
ATOM 720 O O . PRO A 1 85 ? 3.481 -12.147 -5.380 1.00 78.69 85 PRO A O 1
ATOM 723 N N . VAL A 1 86 ? 5.036 -13.178 -6.626 1.00 75.56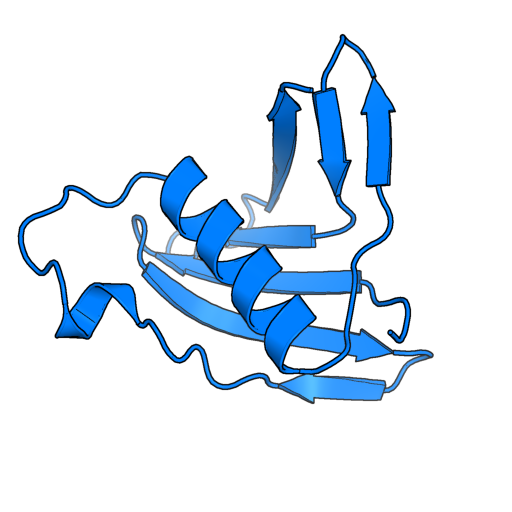 86 VAL A N 1
ATOM 724 C CA . VAL A 1 86 ? 5.897 -13.544 -5.488 1.00 75.56 86 VAL A CA 1
ATOM 725 C C . VAL A 1 86 ? 6.765 -12.375 -5.012 1.00 75.56 86 VAL A C 1
ATOM 727 O O . VAL A 1 86 ? 7.277 -12.416 -3.894 1.00 75.56 86 VAL A O 1
ATOM 730 N N . ASN A 1 87 ? 6.916 -11.322 -5.821 1.00 72.50 87 ASN A N 1
ATOM 731 C CA . ASN A 1 87 ? 7.602 -10.104 -5.416 1.00 72.50 87 ASN A CA 1
ATOM 732 C C . ASN A 1 87 ? 6.628 -9.191 -4.652 1.00 72.50 87 ASN A C 1
ATOM 734 O O . ASN A 1 87 ? 5.820 -8.478 -5.253 1.00 72.50 87 ASN A O 1
ATOM 738 N N . ILE A 1 88 ? 6.695 -9.252 -3.318 1.00 74.44 88 ILE A N 1
ATOM 739 C CA . ILE A 1 88 ? 5.960 -8.357 -2.419 1.00 74.44 88 ILE A CA 1
ATOM 740 C C . ILE A 1 88 ? 6.899 -7.238 -1.996 1.00 74.44 88 ILE A C 1
ATOM 742 O O . ILE A 1 88 ? 7.823 -7.441 -1.206 1.00 74.44 88 ILE A O 1
ATOM 746 N N . GLU A 1 89 ? 6.630 -6.040 -2.486 1.00 72.00 89 GLU A N 1
ATOM 747 C CA . GLU A 1 89 ? 7.492 -4.897 -2.237 1.00 72.00 89 GLU A CA 1
ATOM 748 C C . GLU A 1 89 ? 6.960 -4.039 -1.078 1.00 72.00 89 GLU A C 1
ATOM 750 O O . GLU A 1 89 ? 5.752 -3.830 -0.919 1.00 72.00 89 GLU A O 1
ATOM 755 N N . LYS A 1 90 ? 7.883 -3.533 -0.251 1.00 71.06 90 LYS A N 1
ATOM 756 C CA . LYS A 1 90 ? 7.613 -2.601 0.854 1.00 71.06 90 LYS A CA 1
ATOM 757 C C . LYS A 1 90 ? 8.412 -1.323 0.639 1.00 71.06 90 LYS A C 1
ATOM 759 O O . LYS A 1 90 ? 9.593 -1.389 0.306 1.00 71.06 90 LYS A O 1
ATOM 764 N N . PHE A 1 91 ? 7.797 -0.170 0.895 1.00 69.81 91 PHE A N 1
ATOM 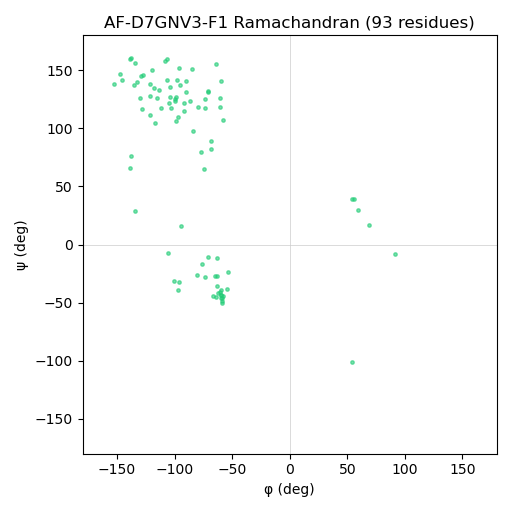765 C CA . PHE A 1 91 ? 8.413 1.128 0.615 1.00 69.81 91 PHE A CA 1
ATOM 766 C C . PHE A 1 91 ? 8.296 2.091 1.782 1.00 69.81 91 PHE A C 1
ATOM 768 O O . PHE A 1 91 ? 7.247 2.192 2.424 1.00 69.81 91 PHE A O 1
ATOM 775 N N . GLY A 1 92 ? 9.389 2.822 1.994 1.00 70.62 92 GLY A N 1
ATOM 776 C CA . GLY A 1 92 ? 9.451 3.972 2.877 1.00 70.62 92 GLY A CA 1
ATOM 777 C C . GLY A 1 92 ? 9.463 5.275 2.077 1.00 70.62 92 GLY A C 1
ATOM 778 O O . GLY A 1 92 ? 10.212 5.377 1.106 1.00 70.62 92 GLY A O 1
ATOM 779 N N . MET A 1 93 ? 8.682 6.276 2.487 1.00 76.06 93 MET A N 1
ATOM 780 C CA . MET A 1 93 ? 8.802 7.646 1.966 1.00 76.06 93 MET A CA 1
ATOM 781 C C . MET A 1 93 ? 9.685 8.496 2.874 1.00 76.06 93 MET A C 1
ATOM 783 O O . MET A 1 93 ? 9.538 8.422 4.090 1.00 76.06 93 MET A O 1
ATOM 787 N N . GLU A 1 94 ? 10.575 9.301 2.296 1.00 78.44 94 GLU A N 1
ATOM 788 C CA . GLU A 1 94 ? 11.367 10.283 3.050 1.00 78.44 94 GLU A CA 1
ATOM 789 C C . GLU A 1 94 ? 10.453 11.293 3.756 1.00 78.44 94 GLU A C 1
ATOM 791 O O . GLU A 1 94 ? 9.394 11.652 3.227 1.00 78.44 94 GLU A O 1
ATOM 796 N N . VAL A 1 95 ? 10.841 11.653 4.984 1.00 69.31 95 VAL A N 1
ATOM 797 C CA . VAL A 1 95 ? 10.134 12.609 5.855 1.00 69.31 95 VAL A CA 1
ATOM 798 C C . VAL A 1 95 ? 10.510 14.038 5.501 1.00 69.31 95 VAL A C 1
ATOM 800 O O . VAL A 1 95 ? 11.717 14.287 5.297 1.00 69.31 95 VAL A O 1
#

Solvent-accessible surface area (backbone atoms only — not comparable to full-atom values): 5487 Å² total; per-residue (Å²): 113,47,72,30,41,38,41,34,36,28,50,99,51,42,77,76,41,37,36,34,38,47,97,87,44,79,45,80,45,82,70,76,57,64,53,71,78,75,45,82,81,62,82,66,38,66,68,57,42,52,52,49,53,55,48,54,34,48,78,69,45,31,41,62,52,64,50,81,57,95,69,16,41,33,47,46,48,45,37,28,33,70,91,47,63,88,51,70,50,78,63,60,45,79,117

Foldseek 3Di:
DAEWAWEFEDAPQDTPWIWTDGPNDIDTQPLPVVCVPPPVPPDRDVVNSVVSNQVSQVVVVYHFDWDDDPQWTWTNYWYAYPVHRVDTDTDTHHD

Sequence (95 aa):
MRKVSATVIYKDNTLYNLTVNHKGVLIPLVAYDETSVKHPYEKRTFQTMYKSVLNILKNNNFYCGYYEQFGRRWYDIQFINLENPVNIEKFGMEV

Nearest PDB structures (foldseek):
  4f88-assembly1_H  TM=3.054E-01  e=1.970E+00  Fischettivirus C1
  7lgn-assembly1_A  TM=4.137E-01  e=7.393E+00  Tatumella morbirosei
  4f88-assembly1_B  TM=3.427E-01  e=3.938E+00  Fischettivirus C1
  7lgm-assembly1_B  TM=3.706E-01  e=7.393E+00  Acinetobacter baylyi ADP1

Secondary structure (DSSP, 8-state):
-EEEEEEEEEETTEEEEEEEEETTEEEEE----HHHHH-TTS---HHHHHHHHHHHHHHTTEEE-EEEETTEEEESEEEEESS-TT-EE--EEE-

pLDDT: mean 80.85, std 13.98, range [44.97, 94.44]

Radius of gyration: 13.05 Å; Cα contacts (8 Å, |Δi|>4): 162; chains: 1; bounding box: 30×28×32 Å

Mean predicted aligned error: 6.49 Å